Protein AF-A0A8J3YVK9-F1 (afdb_monomer_lite)

Radius of gyration: 14.53 Å; chains: 1; bounding box: 28×24×46 Å

Sequence (113 aa):
MKLFGREPTLWLQLLSALLALSVTFGWDWLTDENAGAIVAASTALIGAVNAWAVRPIAPAAFTAVVTTVATLAATYGFELTAVQIGATQAIVTAALTLLTRGQVSPKADPLLR

Organism: NCBI:txid741659

Secondary structure (DSSP, 8-state):
--HHHH-HHHHHHHHHHHHHHHHHHS-TTS-HHHHHHHHHHHHHHHHHHHHHHEESHHHHHHHHHHHHHHHHHHHHTS---HHHHHHHHHHHHHHHHHHHGGG-EESS-TT--

Structure (mmCIF, N/CA/C/O backbone):
data_AF-A0A8J3YVK9-F1
#
_entry.id   AF-A0A8J3YVK9-F1
#
loop_
_atom_site.group_PDB
_atom_site.id
_atom_site.type_symbol
_atom_site.label_atom_id
_atom_site.label_alt_id
_atom_site.label_comp_id
_atom_site.label_asym_id
_atom_site.label_entity_id
_atom_site.label_seq_id
_atom_site.pdbx_PDB_ins_code
_atom_site.Cartn_x
_atom_site.Cartn_y
_atom_site.Cartn_z
_atom_site.occupancy
_atom_site.B_iso_or_equiv
_atom_site.auth_seq_id
_atom_site.auth_comp_id
_atom_site.auth_asym_id
_atom_site.auth_atom_id
_atom_site.pdbx_PDB_model_num
ATOM 1 N N . MET A 1 1 ? 6.076 -5.961 26.150 1.00 46.75 1 MET A N 1
ATOM 2 C CA . MET A 1 1 ? 5.716 -4.649 25.562 1.00 46.75 1 MET A CA 1
ATOM 3 C C . MET A 1 1 ? 4.821 -4.880 24.345 1.00 46.75 1 MET A C 1
ATOM 5 O O . MET A 1 1 ? 5.296 -5.435 23.366 1.00 46.75 1 MET A O 1
ATOM 9 N N . LYS A 1 2 ? 3.524 -4.534 24.395 1.00 57.59 2 LYS A N 1
ATOM 10 C CA . LYS A 1 2 ? 2.594 -4.714 23.256 1.00 57.59 2 LYS A CA 1
ATOM 11 C C . LYS A 1 2 ? 2.734 -3.541 22.256 1.00 57.59 2 LYS A C 1
ATOM 13 O O . LYS A 1 2 ? 1.814 -2.741 22.117 1.00 57.59 2 LYS A O 1
ATOM 18 N N . LEU A 1 3 ? 3.896 -3.400 21.604 1.00 59.06 3 LEU A N 1
ATOM 19 C CA . LEU A 1 3 ? 4.180 -2.307 20.648 1.00 59.06 3 LEU A CA 1
ATOM 20 C C . LEU A 1 3 ? 3.293 -2.397 19.388 1.00 59.06 3 LEU A C 1
ATOM 22 O O . LEU A 1 3 ? 2.809 -1.386 18.889 1.00 59.06 3 LEU A O 1
ATOM 26 N N . PHE A 1 4 ? 2.988 -3.621 18.945 1.00 61.44 4 PHE A N 1
ATOM 27 C CA . PHE A 1 4 ? 2.137 -3.896 17.780 1.00 61.44 4 PHE A CA 1
ATOM 28 C C . PHE A 1 4 ? 0.648 -3.572 17.987 1.00 61.44 4 PHE A C 1
ATOM 30 O O . PHE A 1 4 ? -0.080 -3.398 17.017 1.00 61.44 4 PHE A O 1
ATOM 37 N N . GLY A 1 5 ? 0.183 -3.477 19.238 1.00 63.00 5 GLY A N 1
ATOM 38 C CA . GLY A 1 5 ? -1.230 -3.224 19.549 1.00 63.00 5 GLY A CA 1
ATOM 39 C C . GLY A 1 5 ? -1.591 -1.748 19.730 1.00 63.00 5 GLY A C 1
ATOM 40 O O . GLY A 1 5 ? -2.769 -1.410 19.683 1.00 63.00 5 GLY A O 1
ATOM 41 N N . ARG A 1 6 ? -0.604 -0.870 19.959 1.00 69.38 6 ARG A N 1
ATOM 42 C CA . ARG A 1 6 ? -0.850 0.561 20.223 1.00 69.38 6 ARG A CA 1
ATOM 43 C C . ARG A 1 6 ? -0.941 1.391 18.944 1.00 69.38 6 ARG A C 1
ATOM 45 O O . ARG A 1 6 ? -1.734 2.321 18.898 1.00 69.38 6 ARG A O 1
ATOM 52 N N . GLU A 1 7 ? -0.171 1.039 17.914 1.00 77.81 7 GLU A N 1
ATOM 53 C CA . GLU A 1 7 ? -0.085 1.806 16.661 1.00 77.81 7 GLU A CA 1
ATOM 54 C C . GLU A 1 7 ? -0.159 0.892 15.419 1.00 77.81 7 GLU A C 1
ATOM 56 O O . GLU A 1 7 ? 0.803 0.798 14.654 1.00 77.81 7 GLU A O 1
ATOM 61 N N . PRO A 1 8 ? -1.289 0.192 15.191 1.00 80.44 8 PRO A N 1
ATOM 62 C CA . PRO A 1 8 ? -1.437 -0.768 14.092 1.00 80.44 8 PRO A CA 1
ATOM 63 C C . PRO A 1 8 ? -1.227 -0.118 12.716 1.00 80.44 8 PRO A C 1
ATOM 65 O O . PRO A 1 8 ? -0.606 -0.718 11.842 1.00 80.44 8 PRO A O 1
ATOM 68 N N . THR A 1 9 ? -1.660 1.136 12.552 1.00 84.56 9 THR A N 1
ATOM 69 C CA . THR A 1 9 ? -1.468 1.918 11.325 1.00 84.56 9 THR A CA 1
ATOM 70 C C . THR A 1 9 ? 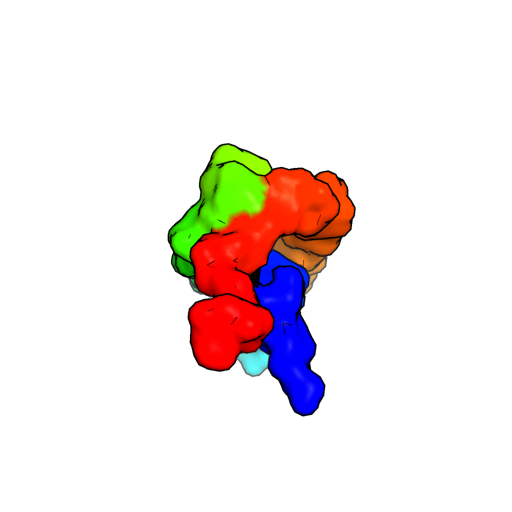-0.001 2.047 10.944 1.00 84.56 9 THR A C 1
ATOM 72 O O . THR A 1 9 ? 0.349 1.849 9.788 1.00 84.56 9 THR A O 1
ATOM 75 N N . LEU A 1 10 ? 0.872 2.368 11.900 1.00 85.38 10 LEU A N 1
ATOM 76 C CA . LEU A 1 10 ? 2.280 2.615 11.603 1.00 85.38 10 LEU A CA 1
ATOM 77 C C . LEU A 1 10 ? 2.970 1.339 11.107 1.00 85.38 10 LEU A C 1
ATOM 79 O O . LEU A 1 10 ? 3.681 1.375 10.107 1.00 85.38 10 LEU A O 1
ATOM 83 N N . TRP A 1 11 ? 2.707 0.208 11.762 1.00 86.75 11 TRP A N 1
ATOM 84 C CA . TRP A 1 11 ? 3.302 -1.079 11.398 1.00 86.75 11 TRP A CA 1
ATOM 85 C C . TRP A 1 11 ? 2.827 -1.595 10.045 1.00 86.75 11 TRP A C 1
ATOM 87 O O . TRP A 1 11 ? 3.642 -2.063 9.254 1.00 86.75 11 TRP A O 1
ATOM 97 N N . LEU A 1 12 ? 1.528 -1.487 9.762 1.00 86.44 12 LEU A N 1
ATOM 98 C CA . LEU A 1 12 ? 0.970 -1.919 8.481 1.00 86.44 12 LEU A CA 1
ATOM 99 C C . LEU A 1 12 ? 1.503 -1.061 7.330 1.00 86.44 12 LEU A C 1
ATOM 101 O O . LEU A 1 12 ? 1.932 -1.593 6.311 1.00 86.44 12 LEU A O 1
ATOM 105 N N . GLN A 1 13 ? 1.563 0.257 7.511 1.00 86.69 13 GLN A N 1
ATOM 106 C CA . GLN A 1 13 ? 2.067 1.154 6.471 1.00 86.69 13 GLN A CA 1
ATOM 107 C C . GLN A 1 13 ? 3.580 1.005 6.268 1.00 86.69 13 GLN A C 1
ATOM 109 O O . GLN A 1 13 ? 4.052 1.047 5.133 1.00 86.69 13 GLN A O 1
ATOM 114 N N . LEU A 1 14 ? 4.338 0.742 7.338 1.00 86.44 14 LEU A N 1
ATOM 115 C CA . LEU A 1 14 ? 5.752 0.386 7.236 1.00 86.44 14 LEU A CA 1
ATOM 116 C C . LEU A 1 14 ? 5.944 -0.921 6.456 1.00 86.44 14 LEU A C 1
ATOM 118 O O . LEU A 1 14 ? 6.787 -0.976 5.566 1.00 86.44 14 LEU A O 1
ATOM 122 N N . LEU A 1 15 ? 5.145 -1.951 6.747 1.00 89.12 15 LEU A N 1
ATOM 123 C CA . LEU A 1 15 ? 5.174 -3.212 6.004 1.00 89.12 15 LEU A CA 1
ATOM 124 C C . LEU A 1 15 ? 4.866 -2.989 4.519 1.00 89.12 15 LEU A C 1
ATOM 126 O O . LEU A 1 15 ? 5.556 -3.543 3.668 1.00 89.12 15 LEU A O 1
ATOM 130 N N . SER A 1 16 ? 3.879 -2.146 4.207 1.00 85.19 16 SER A N 1
ATOM 131 C CA . SER A 1 16 ? 3.549 -1.785 2.826 1.00 85.19 16 SER A CA 1
ATOM 132 C C . SER A 1 16 ? 4.726 -1.125 2.110 1.00 85.19 16 SER A C 1
ATOM 134 O O . SER A 1 16 ? 5.015 -1.483 0.972 1.00 85.19 16 SER A O 1
ATOM 136 N N . ALA A 1 17 ? 5.418 -0.190 2.765 1.00 84.75 17 ALA A N 1
ATOM 137 C CA . ALA A 1 17 ? 6.582 0.483 2.192 1.00 84.75 17 ALA A CA 1
ATOM 138 C C . ALA A 1 17 ? 7.765 -0.482 2.003 1.00 84.75 17 ALA A C 1
ATOM 140 O O . ALA A 1 17 ? 8.416 -0.470 0.962 1.00 84.75 17 ALA A O 1
ATOM 141 N N . LEU A 1 18 ? 8.025 -1.366 2.971 1.00 87.50 18 LEU A N 1
ATOM 142 C CA . LEU A 1 18 ? 9.074 -2.384 2.850 1.00 87.50 18 LEU A CA 1
ATOM 143 C C . LEU A 1 18 ? 8.782 -3.376 1.726 1.00 87.50 18 LEU A C 1
ATOM 145 O O . LEU A 1 18 ? 9.691 -3.751 0.987 1.00 87.50 18 LEU A O 1
ATOM 149 N N . LEU A 1 19 ? 7.522 -3.778 1.570 1.00 86.69 19 LEU A N 1
ATOM 150 C CA . LEU A 1 19 ? 7.104 -4.633 0.468 1.00 86.69 19 LEU A CA 1
ATOM 151 C C . LEU A 1 19 ? 7.293 -3.920 -0.874 1.00 86.69 19 LEU A C 1
ATOM 153 O O . LEU A 1 19 ? 7.834 -4.521 -1.796 1.00 86.69 19 LEU A O 1
ATOM 157 N N . ALA A 1 20 ? 6.921 -2.641 -0.965 1.00 83.31 20 ALA A N 1
ATOM 158 C CA . ALA A 1 20 ? 7.132 -1.840 -2.165 1.00 83.31 20 ALA A CA 1
ATOM 159 C C . ALA A 1 20 ? 8.610 -1.795 -2.562 1.00 83.31 20 ALA A C 1
ATOM 161 O O . ALA A 1 20 ? 8.945 -2.097 -3.705 1.00 83.31 20 ALA A O 1
ATOM 162 N N . LEU A 1 21 ? 9.498 -1.510 -1.607 1.00 83.75 21 LEU A N 1
ATOM 163 C CA . LEU A 1 21 ? 10.945 -1.530 -1.825 1.00 83.75 21 LEU A CA 1
ATOM 164 C C . LEU A 1 21 ? 11.437 -2.925 -2.234 1.00 83.75 21 LEU A C 1
ATOM 166 O O . LEU A 1 21 ? 12.225 -3.045 -3.164 1.00 83.75 21 LEU A O 1
ATOM 170 N N . SER A 1 22 ? 10.942 -3.983 -1.590 1.00 84.44 22 SER A N 1
ATOM 171 C CA . SER A 1 22 ? 11.343 -5.362 -1.902 1.00 84.44 22 SER A CA 1
ATOM 172 C C . SER A 1 22 ? 10.955 -5.765 -3.325 1.00 84.44 22 SER A C 1
ATOM 174 O O . SER A 1 22 ? 11.769 -6.343 -4.032 1.00 84.44 22 SER A O 1
ATOM 176 N N . VAL A 1 23 ? 9.742 -5.419 -3.767 1.00 83.31 23 VAL A N 1
ATOM 177 C CA . VAL A 1 23 ? 9.280 -5.677 -5.143 1.00 83.31 23 VAL A CA 1
ATOM 178 C C . VAL A 1 23 ? 10.083 -4.868 -6.156 1.00 83.31 23 VAL A C 1
ATOM 180 O O . VAL A 1 23 ? 10.387 -5.351 -7.240 1.00 83.31 23 VAL A O 1
ATOM 183 N N . THR A 1 24 ? 10.452 -3.653 -5.772 1.00 78.44 24 THR A N 1
ATOM 184 C CA . THR A 1 24 ? 11.149 -2.691 -6.622 1.00 78.44 24 THR A CA 1
ATOM 185 C C . THR A 1 24 ? 12.631 -3.019 -6.826 1.00 78.44 24 THR A C 1
ATOM 187 O O . THR A 1 24 ? 13.159 -2.800 -7.910 1.00 78.44 24 THR A O 1
ATOM 190 N N . PHE A 1 25 ? 13.313 -3.525 -5.794 1.00 79.12 25 PHE A N 1
ATOM 191 C CA . PHE A 1 25 ? 14.754 -3.815 -5.826 1.00 79.12 25 PHE A CA 1
ATOM 192 C C . PHE A 1 25 ? 15.091 -5.309 -5.889 1.00 79.12 25 PHE A C 1
ATOM 194 O O . PHE A 1 25 ? 16.252 -5.661 -6.068 1.00 79.12 25 PHE A O 1
ATOM 201 N N . GLY A 1 26 ? 14.123 -6.195 -5.648 1.00 72.12 26 GLY A N 1
ATOM 202 C CA . GLY A 1 26 ? 14.407 -7.595 -5.333 1.00 72.12 26 GLY A CA 1
ATOM 203 C C . GLY A 1 26 ? 14.427 -8.553 -6.519 1.00 72.12 26 GLY A C 1
ATOM 204 O O . GLY A 1 26 ? 14.909 -9.674 -6.356 1.00 72.12 26 GLY A O 1
ATOM 205 N N . TRP A 1 27 ? 13.894 -8.164 -7.682 1.00 78.12 27 TRP A N 1
ATOM 206 C CA . TRP A 1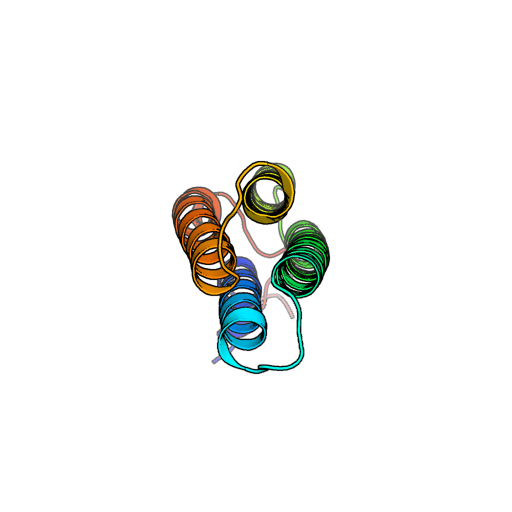 27 ? 13.611 -9.118 -8.756 1.00 78.12 27 TRP A CA 1
ATOM 207 C C . TRP A 1 27 ? 13.844 -8.554 -10.159 1.00 78.12 27 TRP A C 1
ATOM 209 O O . TRP A 1 27 ? 12.943 -7.987 -10.768 1.00 78.12 27 TRP A O 1
ATOM 219 N N . ASP A 1 28 ? 15.021 -8.844 -10.717 1.00 74.81 28 ASP A N 1
ATOM 220 C CA . ASP A 1 28 ? 15.422 -8.457 -12.083 1.00 74.81 28 ASP A CA 1
ATOM 221 C C . ASP A 1 28 ? 14.538 -9.055 -13.197 1.00 74.81 28 ASP A C 1
ATOM 223 O O . ASP A 1 28 ? 14.608 -8.641 -14.351 1.00 74.81 28 ASP A O 1
ATOM 227 N N . TRP A 1 29 ? 13.716 -10.059 -12.875 1.00 80.50 29 TRP A N 1
ATOM 228 C CA . TRP A 1 29 ? 12.814 -10.714 -13.825 1.00 80.50 29 TRP A CA 1
ATOM 229 C C . TRP A 1 29 ? 11.428 -10.058 -13.907 1.00 80.50 29 TRP A C 1
ATOM 231 O O . TRP A 1 29 ? 10.651 -10.410 -14.798 1.00 80.50 29 TRP A O 1
ATOM 241 N N . LEU A 1 30 ? 11.090 -9.129 -13.002 1.00 82.38 30 LEU A N 1
ATOM 242 C CA . LEU A 1 30 ? 9.848 -8.367 -13.106 1.00 82.38 30 LEU A CA 1
ATOM 243 C C . LEU A 1 30 ? 10.023 -7.191 -14.066 1.00 82.38 30 LEU A C 1
ATOM 245 O O . LEU A 1 30 ? 10.922 -6.374 -13.924 1.00 82.38 30 LEU A O 1
ATOM 249 N N . THR A 1 31 ? 9.081 -7.053 -14.993 1.00 89.62 31 THR A N 1
ATOM 250 C CA . THR A 1 31 ? 8.887 -5.805 -15.740 1.00 89.62 31 THR A CA 1
ATOM 251 C C . THR A 1 31 ? 8.382 -4.701 -14.804 1.00 89.62 31 THR A C 1
ATOM 253 O O . THR A 1 31 ? 7.592 -4.998 -13.901 1.00 89.62 31 THR A O 1
ATOM 256 N N . ASP A 1 32 ? 8.714 -3.441 -15.093 1.00 88.50 32 ASP A N 1
ATOM 257 C CA . ASP A 1 32 ? 8.297 -2.270 -14.301 1.00 88.50 32 ASP A CA 1
ATOM 258 C C . ASP A 1 32 ? 6.777 -2.220 -14.046 1.00 88.50 32 ASP A C 1
ATOM 260 O O . ASP A 1 32 ? 6.336 -2.006 -12.915 1.00 88.50 32 ASP A O 1
ATOM 264 N N . GLU A 1 33 ? 5.967 -2.524 -15.066 1.00 89.56 33 GLU A N 1
ATOM 265 C CA . GLU A 1 33 ? 4.501 -2.557 -14.955 1.00 89.56 33 GLU A CA 1
ATOM 266 C C . GLU A 1 33 ? 4.004 -3.609 -13.951 1.00 89.56 33 GLU A C 1
ATOM 268 O O . GLU A 1 33 ? 3.164 -3.325 -13.096 1.00 89.56 33 GLU A O 1
ATOM 273 N N . ASN A 1 34 ? 4.539 -4.832 -14.025 1.00 91.19 34 ASN A N 1
ATOM 274 C CA . ASN A 1 34 ? 4.179 -5.924 -13.116 1.00 91.19 34 ASN A CA 1
ATOM 275 C C . ASN A 1 34 ? 4.612 -5.626 -11.677 1.00 91.19 34 ASN A C 1
ATOM 277 O O . ASN A 1 34 ? 3.863 -5.912 -10.739 1.00 91.19 34 ASN A O 1
ATOM 281 N N . ALA A 1 35 ? 5.796 -5.032 -11.497 1.00 90.75 35 ALA A N 1
ATOM 282 C CA . ALA A 1 35 ? 6.265 -4.598 -10.187 1.00 90.75 35 ALA A CA 1
ATOM 283 C C . ALA A 1 35 ? 5.296 -3.565 -9.595 1.00 90.75 35 ALA A C 1
ATOM 285 O O . ALA A 1 35 ? 4.783 -3.758 -8.489 1.00 90.75 35 ALA A O 1
ATOM 286 N N . GLY A 1 36 ? 4.955 -2.527 -10.361 1.00 91.00 36 GLY A N 1
ATOM 287 C CA . GLY A 1 36 ? 4.000 -1.503 -9.944 1.00 91.00 36 GLY A CA 1
ATOM 288 C C . GLY A 1 36 ? 2.606 -2.052 -9.625 1.00 91.00 36 GLY A C 1
ATOM 289 O O . GLY A 1 36 ? 2.026 -1.701 -8.592 1.00 91.00 36 GLY A O 1
ATOM 290 N N . ALA A 1 37 ? 2.099 -2.988 -10.432 1.00 93.00 37 ALA A N 1
ATOM 291 C CA . ALA A 1 37 ? 0.812 -3.644 -10.202 1.00 93.00 37 ALA A CA 1
ATOM 292 C C . ALA A 1 37 ? 0.775 -4.419 -8.873 1.00 93.00 37 ALA A C 1
ATOM 294 O O . ALA A 1 37 ? -0.184 -4.295 -8.103 1.00 93.00 37 ALA A O 1
ATOM 295 N N . ILE A 1 38 ? 1.829 -5.183 -8.565 1.00 92.56 38 ILE A N 1
ATOM 296 C CA . ILE A 1 38 ? 1.939 -5.941 -7.309 1.00 92.56 38 ILE A CA 1
ATOM 297 C C . ILE A 1 38 ? 2.022 -4.996 -6.111 1.00 92.56 38 ILE A C 1
ATOM 299 O O . ILE A 1 38 ? 1.350 -5.225 -5.098 1.00 92.56 38 ILE A O 1
ATOM 303 N N . VAL A 1 39 ? 2.808 -3.921 -6.219 1.00 92.88 39 VAL A N 1
ATOM 304 C CA . VAL A 1 39 ? 2.923 -2.917 -5.155 1.00 92.88 39 VAL A CA 1
ATOM 305 C C . VAL A 1 39 ? 1.579 -2.237 -4.902 1.00 92.88 39 VAL A C 1
ATOM 307 O O . VAL A 1 39 ? 1.169 -2.111 -3.744 1.00 92.88 39 VAL A O 1
ATOM 310 N N . ALA A 1 40 ? 0.858 -1.848 -5.954 1.00 94.75 40 ALA A N 1
ATOM 311 C CA . ALA A 1 40 ? -0.458 -1.232 -5.832 1.00 94.75 40 ALA A CA 1
ATOM 312 C C . ALA A 1 40 ? -1.482 -2.188 -5.200 1.00 94.75 40 ALA A C 1
ATOM 314 O O . ALA A 1 40 ? -2.149 -1.818 -4.231 1.00 94.75 40 ALA A O 1
ATOM 315 N N . ALA A 1 41 ? -1.567 -3.431 -5.684 1.00 95.06 41 ALA A N 1
ATOM 316 C CA . ALA A 1 41 ? -2.482 -4.437 -5.144 1.00 95.06 41 ALA A CA 1
ATOM 317 C C . ALA A 1 41 ? -2.204 -4.717 -3.660 1.00 95.06 41 ALA A C 1
ATOM 319 O O . ALA A 1 41 ? -3.119 -4.743 -2.834 1.00 95.06 41 ALA A O 1
ATOM 320 N N . SER A 1 42 ? -0.931 -4.859 -3.299 1.00 93.38 42 SER A N 1
ATOM 321 C CA . SER A 1 42 ? -0.533 -5.114 -1.916 1.00 93.38 42 SER A CA 1
ATOM 322 C C . SER A 1 42 ? -0.796 -3.915 -1.007 1.00 93.38 42 SER A C 1
ATOM 324 O O . SER A 1 42 ? -1.296 -4.086 0.103 1.00 93.38 42 SER A O 1
ATOM 326 N N . THR A 1 43 ? -0.530 -2.697 -1.489 1.00 93.81 43 THR A N 1
ATOM 327 C CA . THR A 1 43 ? -0.845 -1.451 -0.771 1.00 93.81 43 THR A CA 1
ATOM 328 C C . THR A 1 43 ? -2.346 -1.343 -0.502 1.00 93.81 43 THR A C 1
ATOM 330 O O . THR A 1 43 ? -2.749 -1.026 0.619 1.00 93.81 43 THR A O 1
ATOM 333 N N . ALA A 1 44 ? -3.184 -1.669 -1.488 1.00 95.25 44 ALA A N 1
ATOM 334 C CA . ALA A 1 44 ? -4.635 -1.664 -1.332 1.00 95.25 44 ALA A CA 1
ATOM 335 C C . ALA A 1 44 ? -5.103 -2.683 -0.281 1.00 95.25 44 ALA A C 1
ATOM 337 O O . ALA A 1 44 ? -5.914 -2.348 0.586 1.00 95.25 44 ALA A O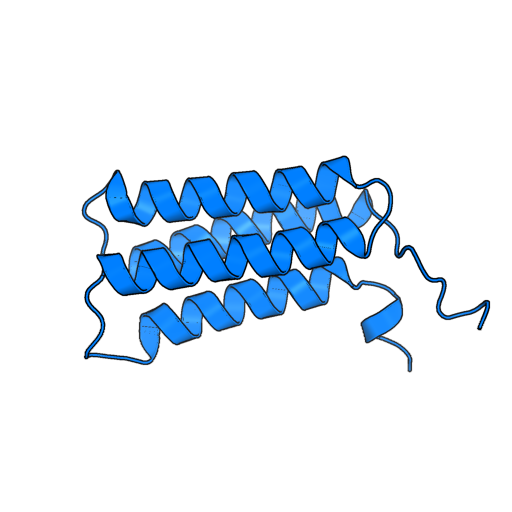 1
ATOM 338 N N . LEU A 1 45 ? -4.562 -3.907 -0.314 1.00 96.00 45 LEU A N 1
ATOM 339 C CA . LEU A 1 45 ? -4.889 -4.958 0.654 1.00 96.00 45 LEU A CA 1
ATOM 340 C C . LEU A 1 45 ? -4.476 -4.572 2.077 1.00 96.00 45 LEU A C 1
ATOM 342 O O . LEU A 1 45 ? -5.291 -4.640 3.000 1.00 96.00 45 LEU A O 1
ATOM 346 N N . ILE A 1 46 ? -3.235 -4.119 2.260 1.00 93.19 46 ILE A N 1
ATOM 347 C CA . ILE A 1 46 ? -2.725 -3.682 3.566 1.00 93.19 46 ILE A CA 1
ATOM 348 C C . ILE A 1 46 ? -3.532 -2.485 4.080 1.00 93.19 46 ILE A C 1
ATOM 350 O O . ILE A 1 46 ? -3.920 -2.446 5.250 1.00 93.19 46 ILE A O 1
ATOM 354 N N . GLY A 1 47 ? -3.852 -1.540 3.200 1.00 92.69 47 GLY A N 1
ATOM 355 C CA . GLY A 1 47 ? -4.678 -0.386 3.516 1.00 92.69 47 GLY A CA 1
ATOM 356 C C . GLY A 1 47 ? -6.104 -0.753 3.939 1.00 92.69 47 GLY A C 1
ATOM 357 O O . GLY A 1 47 ? -6.621 -0.186 4.903 1.00 92.69 47 GLY A O 1
ATOM 358 N N . ALA A 1 48 ? -6.720 -1.746 3.294 1.00 93.25 48 ALA A N 1
ATOM 359 C CA . ALA A 1 48 ? -8.028 -2.271 3.685 1.00 93.25 48 ALA A CA 1
ATOM 360 C C . ALA A 1 48 ? -7.985 -2.940 5.070 1.00 93.25 48 ALA A C 1
ATOM 362 O O . ALA A 1 48 ? -8.853 -2.684 5.910 1.00 93.25 48 ALA A O 1
ATOM 363 N N . VAL A 1 49 ? -6.944 -3.735 5.343 1.00 92.25 49 VAL A N 1
ATOM 364 C CA . VAL A 1 49 ? -6.708 -4.332 6.669 1.00 92.25 49 VAL A CA 1
ATOM 365 C C . VAL A 1 49 ? -6.532 -3.242 7.727 1.00 92.25 49 VAL A C 1
ATOM 367 O O . VAL A 1 49 ? -7.139 -3.317 8.796 1.00 92.25 49 VAL A O 1
ATOM 370 N N . ASN A 1 50 ? -5.768 -2.194 7.421 1.00 90.75 50 ASN A N 1
ATOM 371 C CA . ASN A 1 50 ? -5.566 -1.068 8.324 1.00 90.75 50 ASN A CA 1
ATOM 372 C C . ASN A 1 50 ? -6.881 -0.326 8.618 1.00 90.75 50 ASN A C 1
ATOM 374 O O . ASN A 1 50 ? -7.240 -0.128 9.778 1.00 90.75 50 ASN A O 1
ATOM 378 N N . ALA A 1 51 ? -7.656 0.007 7.584 1.00 90.81 51 ALA A N 1
ATOM 379 C CA . ALA A 1 51 ? -8.969 0.634 7.731 1.00 90.81 51 ALA A CA 1
ATOM 380 C C . ALA A 1 51 ? -9.938 -0.234 8.557 1.00 90.81 51 ALA A C 1
ATOM 382 O O . ALA A 1 51 ? -10.747 0.278 9.339 1.00 90.81 51 ALA A O 1
ATOM 383 N N . TRP A 1 52 ? -9.832 -1.560 8.446 1.00 90.12 52 TRP A N 1
ATOM 384 C CA . TRP A 1 52 ? -10.579 -2.480 9.294 1.00 90.12 52 TRP A CA 1
ATOM 385 C C . TRP A 1 52 ? -10.050 -2.548 10.735 1.00 90.12 52 TRP A C 1
ATOM 387 O O . TRP A 1 52 ? -10.844 -2.810 11.636 1.00 90.12 52 TRP A O 1
ATOM 397 N N . ALA A 1 53 ? -8.777 -2.260 10.997 1.00 88.19 53 ALA A N 1
ATOM 398 C CA . ALA A 1 53 ? -8.173 -2.327 12.329 1.00 88.19 53 ALA A CA 1
ATOM 399 C C . ALA A 1 53 ? -8.369 -1.060 13.189 1.00 88.19 53 ALA A C 1
ATOM 401 O O . ALA A 1 53 ? -8.182 -1.124 14.408 1.00 88.19 53 ALA A O 1
ATOM 402 N N . VAL A 1 54 ? -8.767 0.077 12.599 1.00 90.88 54 VAL A N 1
ATOM 403 C CA . VAL A 1 54 ? -8.809 1.381 13.297 1.00 90.88 54 VAL A CA 1
ATOM 404 C C . VAL A 1 54 ? -10.166 2.090 13.268 1.00 90.88 54 VAL A C 1
ATOM 406 O O . VAL A 1 54 ? -11.079 1.746 12.510 1.00 90.88 54 VAL A O 1
ATOM 409 N N . ARG A 1 55 ? -10.320 3.085 14.145 1.00 88.88 55 ARG A N 1
ATOM 410 C CA . ARG A 1 55 ? -11.451 4.021 14.212 1.00 88.88 55 ARG A CA 1
ATOM 411 C C . ARG A 1 55 ? -10.923 5.449 14.394 1.00 88.88 55 ARG A C 1
ATOM 413 O O . ARG A 1 55 ? -10.040 5.631 15.226 1.00 88.88 55 ARG A O 1
ATOM 420 N N . PRO A 1 56 ? -11.487 6.459 13.710 1.00 90.94 56 PRO A N 1
ATOM 421 C CA . PRO A 1 56 ? -12.417 6.377 12.577 1.00 90.94 56 PRO A CA 1
ATOM 422 C C . PRO A 1 56 ? -11.793 5.716 11.332 1.00 90.94 56 PRO A C 1
ATOM 424 O O . PRO A 1 56 ? -10.582 5.717 11.155 1.00 90.94 56 PRO A O 1
ATOM 427 N N . ILE A 1 57 ? -12.636 5.137 10.466 1.00 90.94 57 ILE A N 1
ATOM 428 C CA . ILE A 1 57 ? -12.199 4.378 9.272 1.00 90.94 57 ILE A CA 1
ATOM 429 C C . ILE A 1 57 ? -11.759 5.319 8.138 1.00 90.94 57 ILE A C 1
ATOM 431 O O . ILE A 1 57 ? -10.842 4.995 7.387 1.00 90.94 57 ILE A O 1
ATOM 435 N N . ALA A 1 58 ? -12.400 6.487 8.020 1.00 92.88 58 ALA A N 1
ATOM 436 C CA . ALA A 1 58 ? -12.244 7.377 6.871 1.00 92.88 58 ALA A CA 1
ATOM 437 C C . ALA A 1 58 ? -10.792 7.832 6.616 1.00 92.88 58 ALA A C 1
ATOM 439 O O . ALA A 1 58 ? -10.354 7.688 5.476 1.00 92.88 58 ALA A O 1
ATOM 440 N N . PRO A 1 59 ? -10.004 8.287 7.617 1.00 91.69 59 PRO A N 1
ATOM 441 C CA . PRO A 1 59 ? -8.623 8.704 7.363 1.00 91.69 59 PRO A CA 1
ATOM 442 C C . PRO A 1 59 ? -7.739 7.552 6.870 1.00 91.69 59 PRO A C 1
ATOM 444 O O . PRO A 1 59 ? -6.952 7.726 5.946 1.00 91.69 59 PRO A O 1
ATOM 447 N N . ALA A 1 60 ? -7.899 6.354 7.439 1.00 91.25 60 ALA A N 1
ATOM 448 C CA . ALA A 1 60 ? -7.117 5.183 7.045 1.00 91.25 60 ALA A CA 1
ATOM 449 C C . ALA A 1 60 ? -7.473 4.696 5.633 1.00 91.25 60 ALA A C 1
ATOM 451 O O . ALA A 1 60 ? -6.579 4.421 4.833 1.00 91.25 60 ALA A O 1
ATOM 452 N N . ALA A 1 61 ? -8.768 4.635 5.309 1.00 92.44 61 ALA A N 1
ATOM 453 C CA . ALA A 1 61 ? -9.231 4.251 3.979 1.00 92.44 61 ALA A CA 1
ATOM 454 C C . ALA A 1 61 ? -8.808 5.275 2.914 1.00 92.44 61 ALA A C 1
ATOM 456 O O . ALA A 1 61 ? -8.342 4.886 1.847 1.00 92.44 61 ALA A O 1
ATOM 457 N N . PHE A 1 62 ? -8.906 6.573 3.213 1.00 94.00 62 PHE A N 1
ATOM 458 C CA . PHE A 1 62 ? -8.461 7.629 2.305 1.00 94.00 62 PHE A CA 1
ATOM 459 C C . PHE A 1 62 ? -6.960 7.528 2.021 1.00 94.00 62 PHE A C 1
ATOM 461 O O . PHE A 1 62 ? -6.562 7.503 0.858 1.00 94.00 62 PHE A O 1
ATOM 468 N N . THR A 1 63 ? -6.133 7.377 3.060 1.00 93.12 63 THR A N 1
ATOM 469 C CA . THR A 1 63 ? -4.685 7.177 2.904 1.00 93.12 63 THR A CA 1
ATOM 470 C C . THR A 1 63 ? -4.374 5.970 2.020 1.00 93.12 63 THR A C 1
ATOM 472 O O . THR A 1 63 ? -3.546 6.074 1.115 1.00 93.12 63 THR A O 1
ATOM 475 N N . ALA A 1 64 ? -5.063 4.846 2.228 1.00 93.88 64 ALA A N 1
ATOM 476 C CA . ALA A 1 64 ? -4.894 3.646 1.412 1.00 93.88 64 ALA A CA 1
ATOM 477 C C . ALA A 1 64 ? -5.245 3.883 -0.064 1.00 93.88 64 ALA A C 1
ATOM 479 O O . ALA A 1 64 ? -4.465 3.532 -0.952 1.00 93.88 64 ALA A O 1
ATOM 480 N N . VAL A 1 65 ? -6.396 4.508 -0.325 1.00 96.31 65 VAL A N 1
ATOM 481 C CA . VAL A 1 65 ? -6.870 4.788 -1.686 1.00 96.31 65 VAL A CA 1
ATOM 482 C C . VAL A 1 65 ? -5.916 5.735 -2.400 1.00 96.31 65 VAL A C 1
ATOM 484 O O . VAL A 1 65 ? -5.463 5.413 -3.493 1.00 96.31 65 VAL A O 1
ATOM 487 N N . VAL A 1 66 ? -5.554 6.862 -1.785 1.00 96.44 66 VAL A N 1
ATOM 488 C CA . VAL A 1 66 ? -4.669 7.851 -2.417 1.00 96.44 66 VAL A CA 1
ATOM 489 C C . VAL A 1 66 ? -3.293 7.258 -2.699 1.00 96.44 66 VAL A C 1
ATOM 491 O O . VAL A 1 66 ? -2.768 7.441 -3.792 1.00 96.44 66 VAL A O 1
ATOM 494 N N . THR A 1 67 ? -2.732 6.491 -1.763 1.00 94.81 67 THR A N 1
ATOM 495 C CA . THR A 1 67 ? -1.439 5.822 -1.975 1.00 94.81 67 THR A CA 1
ATOM 496 C C . THR A 1 67 ? -1.510 4.818 -3.127 1.00 94.81 67 THR A C 1
ATOM 498 O O . THR A 1 67 ? -0.629 4.792 -3.987 1.00 94.81 67 THR A O 1
ATOM 501 N N . THR A 1 68 ? -2.575 4.016 -3.181 1.00 96.56 68 THR A N 1
ATOM 502 C CA . THR A 1 68 ? -2.782 3.032 -4.253 1.00 96.56 68 THR A CA 1
ATOM 503 C C . THR A 1 68 ? -2.936 3.725 -5.604 1.00 96.56 68 THR A C 1
ATOM 505 O O . THR A 1 68 ? -2.264 3.355 -6.562 1.00 96.56 68 THR A O 1
ATOM 508 N N . VAL A 1 69 ? -3.766 4.768 -5.680 1.00 97.19 69 VAL A N 1
ATOM 509 C CA . VAL A 1 69 ? -3.985 5.543 -6.909 1.00 97.19 69 VAL A CA 1
ATOM 510 C C . VAL A 1 69 ? -2.697 6.223 -7.365 1.00 97.19 69 VAL A C 1
ATOM 512 O O . VAL A 1 69 ? -2.383 6.163 -8.547 1.00 97.19 69 VAL A O 1
ATOM 515 N N . ALA A 1 70 ? -1.917 6.808 -6.454 1.00 95.38 70 ALA A N 1
ATOM 516 C CA . ALA A 1 70 ? -0.624 7.400 -6.790 1.00 95.38 70 ALA A CA 1
ATOM 517 C C . ALA A 1 70 ? 0.362 6.356 -7.337 1.00 95.38 70 ALA A C 1
ATOM 519 O O . ALA A 1 70 ? 1.074 6.629 -8.298 1.00 95.38 70 ALA A O 1
ATOM 520 N N . THR A 1 71 ? 0.362 5.148 -6.770 1.00 94.69 71 THR A N 1
ATOM 521 C CA . THR A 1 71 ? 1.198 4.036 -7.251 1.00 94.69 71 THR A CA 1
ATOM 522 C C . THR A 1 71 ? 0.770 3.585 -8.647 1.00 94.69 71 THR A C 1
ATOM 524 O O . THR A 1 71 ? 1.611 3.429 -9.528 1.00 94.69 71 THR A O 1
ATOM 527 N N . LEU A 1 72 ? -0.535 3.429 -8.886 1.00 95.44 72 LEU A N 1
ATOM 528 C CA . LEU A 1 72 ? -1.069 3.074 -10.205 1.00 95.44 72 LEU A CA 1
ATOM 529 C C . LEU A 1 72 ? -0.802 4.170 -11.240 1.00 95.44 72 LEU A C 1
ATOM 531 O O . LEU A 1 72 ? -0.428 3.861 -12.366 1.00 95.44 72 LEU A O 1
ATOM 535 N N . ALA A 1 73 ? -0.938 5.441 -10.860 1.00 95.56 73 ALA A N 1
ATOM 536 C CA . ALA A 1 73 ? -0.599 6.567 -11.721 1.00 95.56 73 ALA A CA 1
ATOM 537 C C . ALA A 1 73 ? 0.898 6.580 -12.058 1.00 95.56 73 ALA A C 1
ATOM 539 O O . ALA A 1 73 ? 1.249 6.779 -13.213 1.00 95.56 73 ALA A O 1
ATOM 540 N N . ALA A 1 74 ? 1.775 6.304 -11.089 1.00 93.31 74 ALA A N 1
ATOM 541 C CA . ALA A 1 74 ? 3.208 6.150 -11.335 1.00 93.31 74 ALA A CA 1
ATOM 542 C C . ALA A 1 74 ? 3.529 4.955 -12.248 1.00 93.31 74 ALA A C 1
ATOM 544 O O . ALA A 1 74 ? 4.493 5.019 -12.994 1.00 93.31 74 ALA A O 1
ATOM 545 N N . THR A 1 75 ? 2.722 3.892 -12.194 1.00 93.69 75 THR A N 1
ATOM 546 C CA . THR A 1 75 ? 2.930 2.668 -12.985 1.00 93.69 75 THR A CA 1
ATOM 547 C C . THR A 1 75 ? 2.447 2.815 -14.428 1.00 93.69 75 THR A C 1
ATOM 549 O O . THR A 1 75 ? 3.122 2.366 -15.343 1.00 93.69 75 THR A O 1
ATOM 552 N N . TYR A 1 76 ? 1.271 3.415 -14.639 1.00 93.75 76 TYR A N 1
ATOM 553 C CA . TYR A 1 76 ? 0.591 3.422 -15.944 1.00 93.75 76 TYR A CA 1
ATOM 554 C C . TYR A 1 76 ? 0.413 4.814 -16.557 1.00 93.75 76 TYR A C 1
ATOM 556 O O . TYR A 1 76 ? 0.088 4.933 -17.734 1.00 93.75 76 TYR A O 1
ATOM 564 N N . GLY A 1 77 ? 0.548 5.874 -15.762 1.00 91.00 77 GLY A N 1
ATOM 565 C CA . GLY A 1 77 ? 0.375 7.258 -16.212 1.00 91.00 77 GLY A CA 1
ATOM 566 C C . GLY A 1 77 ? 1.683 7.950 -16.587 1.00 91.00 77 GLY A C 1
ATOM 567 O O . GLY A 1 77 ? 1.654 8.977 -17.262 1.00 91.00 77 GLY A O 1
ATOM 568 N N . PHE A 1 78 ? 2.817 7.399 -16.154 1.00 86.12 78 PHE 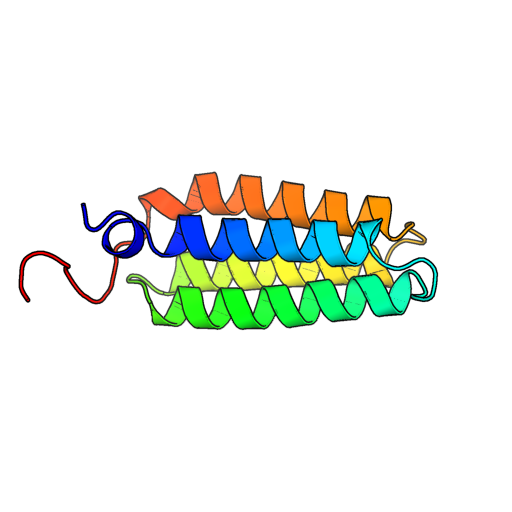A N 1
ATOM 569 C CA . PHE A 1 78 ? 4.149 7.936 -16.393 1.00 86.12 78 PHE A CA 1
ATOM 570 C C . PHE A 1 78 ? 5.087 6.768 -16.720 1.00 86.12 78 PHE A C 1
ATOM 572 O O . PHE A 1 78 ? 5.021 5.742 -16.052 1.00 86.12 78 PHE A O 1
ATOM 579 N N . GLU A 1 79 ? 5.948 6.908 -17.731 1.00 87.50 79 GLU A N 1
ATOM 580 C CA . GLU A 1 79 ? 6.961 5.903 -18.106 1.00 87.50 79 GLU A CA 1
ATOM 581 C C . GLU A 1 79 ? 8.094 5.866 -17.060 1.00 87.50 79 GLU A C 1
ATOM 583 O O . GLU A 1 79 ? 9.223 6.295 -17.303 1.00 87.50 79 GLU A O 1
ATOM 588 N N . LEU A 1 80 ? 7.761 5.444 -15.840 1.00 88.56 80 LEU A N 1
ATOM 589 C CA . LEU A 1 80 ? 8.670 5.388 -14.703 1.00 88.56 80 LEU A CA 1
ATOM 590 C C . LEU A 1 80 ? 9.244 3.985 -14.535 1.00 88.56 80 LEU A C 1
ATOM 592 O O . LEU A 1 80 ? 8.553 2.981 -14.672 1.00 88.56 80 LEU A O 1
ATOM 596 N N . THR A 1 81 ? 10.512 3.939 -14.143 1.00 90.88 81 THR A N 1
ATOM 597 C CA . THR A 1 81 ? 11.183 2.700 -13.729 1.00 90.88 81 THR A CA 1
ATOM 598 C C . THR A 1 81 ? 10.567 2.138 -12.444 1.00 90.88 81 THR A C 1
ATOM 600 O O . THR A 1 81 ? 10.049 2.903 -11.619 1.00 90.88 81 THR A O 1
ATOM 603 N N . ALA A 1 82 ? 10.711 0.833 -12.187 1.00 89.06 82 ALA A N 1
ATOM 604 C CA . ALA A 1 82 ? 10.277 0.206 -10.933 1.00 89.06 82 ALA A CA 1
ATOM 605 C C . ALA A 1 82 ? 10.789 0.968 -9.700 1.00 89.06 82 ALA A C 1
ATOM 607 O O . ALA A 1 82 ? 10.031 1.216 -8.761 1.00 89.06 82 ALA A O 1
ATOM 608 N N . VAL A 1 83 ? 12.051 1.419 -9.735 1.00 89.06 83 VAL A N 1
ATOM 609 C CA . VAL A 1 83 ? 12.683 2.220 -8.670 1.00 89.06 83 VAL A CA 1
ATOM 610 C C . VAL A 1 83 ? 11.890 3.488 -8.367 1.00 89.06 83 VAL A C 1
ATOM 612 O O . VAL A 1 83 ? 11.619 3.797 -7.204 1.00 89.06 83 VAL A O 1
ATOM 615 N N . GLN A 1 84 ? 11.476 4.211 -9.403 1.00 91.75 84 GLN A N 1
ATOM 616 C CA . GLN A 1 84 ? 10.689 5.435 -9.265 1.00 91.75 84 GLN A CA 1
ATOM 617 C C . GLN A 1 84 ? 9.249 5.154 -8.816 1.00 91.75 84 GLN A C 1
ATOM 619 O O . GLN A 1 84 ? 8.693 5.940 -8.041 1.00 91.75 84 GLN A O 1
ATOM 624 N N . ILE A 1 85 ? 8.658 4.033 -9.240 1.00 92.19 85 ILE A N 1
ATOM 625 C CA . ILE A 1 85 ? 7.324 3.601 -8.800 1.00 92.19 85 ILE A CA 1
ATOM 626 C C . ILE A 1 85 ? 7.338 3.303 -7.294 1.00 92.19 85 ILE A C 1
ATOM 628 O O . ILE A 1 85 ? 6.538 3.868 -6.541 1.00 92.19 85 ILE A O 1
ATOM 632 N N . GLY A 1 86 ? 8.289 2.486 -6.832 1.00 90.06 86 GLY A N 1
ATOM 633 C CA . GLY A 1 86 ? 8.457 2.162 -5.415 1.00 90.06 86 GLY A CA 1
ATOM 634 C C . GLY A 1 86 ? 8.772 3.388 -4.558 1.00 90.06 86 GLY A C 1
ATOM 635 O O . GLY A 1 86 ? 8.196 3.555 -3.482 1.00 90.06 86 GLY A O 1
ATOM 636 N N . ALA A 1 87 ? 9.624 4.294 -5.050 1.00 91.25 87 ALA A N 1
ATOM 637 C CA . ALA A 1 87 ? 9.923 5.550 -4.364 1.00 91.25 87 ALA A CA 1
ATOM 638 C C . ALA A 1 87 ? 8.680 6.446 -4.230 1.00 91.25 87 ALA A C 1
ATOM 640 O O . ALA A 1 87 ? 8.412 6.968 -3.145 1.00 91.25 87 ALA A O 1
ATOM 641 N N . THR A 1 88 ? 7.891 6.585 -5.300 1.00 93.25 88 THR A N 1
ATOM 642 C CA . THR A 1 88 ? 6.630 7.342 -5.282 1.00 93.25 88 THR A CA 1
ATOM 643 C C . THR A 1 88 ? 5.665 6.768 -4.251 1.00 93.25 88 THR A C 1
ATOM 645 O O . THR A 1 88 ? 5.153 7.507 -3.405 1.00 93.25 88 THR A O 1
ATOM 648 N N . GLN A 1 89 ? 5.465 5.448 -4.263 1.00 93.62 89 GLN A N 1
ATOM 649 C CA . GLN A 1 89 ? 4.615 4.769 -3.288 1.00 93.62 89 GLN A CA 1
ATOM 650 C C . GLN A 1 89 ? 5.089 5.031 -1.855 1.00 93.62 89 GLN A C 1
ATOM 652 O O . GLN A 1 89 ? 4.277 5.399 -1.001 1.00 93.62 89 GLN A O 1
ATOM 657 N N . ALA A 1 90 ? 6.390 4.888 -1.589 1.00 92.12 90 ALA A N 1
ATOM 658 C CA . ALA A 1 90 ? 6.945 5.017 -0.247 1.00 92.12 90 ALA A CA 1
ATOM 659 C C . ALA A 1 90 ? 6.807 6.449 0.288 1.00 92.12 90 ALA A C 1
ATOM 661 O O . ALA A 1 90 ? 6.394 6.639 1.434 1.00 92.12 90 ALA A O 1
ATOM 662 N N . ILE A 1 91 ? 7.086 7.457 -0.545 1.00 94.06 91 ILE A N 1
ATOM 663 C CA . ILE A 1 91 ? 6.961 8.874 -0.177 1.00 94.06 91 ILE A CA 1
ATOM 664 C C . ILE A 1 91 ? 5.502 9.227 0.118 1.00 94.06 91 ILE A C 1
ATOM 666 O O . ILE A 1 91 ? 5.215 9.813 1.165 1.00 94.06 91 ILE A O 1
ATOM 670 N N . VAL A 1 92 ? 4.572 8.839 -0.761 1.00 94.69 92 VAL A N 1
ATOM 671 C CA . VAL A 1 92 ? 3.138 9.109 -0.570 1.00 94.69 92 VAL A CA 1
ATOM 672 C C . VAL A 1 92 ? 2.624 8.406 0.686 1.00 94.69 92 VAL A C 1
ATOM 674 O O . VAL A 1 92 ? 1.967 9.036 1.519 1.00 94.69 92 VAL A O 1
ATOM 677 N N . THR A 1 93 ? 2.988 7.134 0.875 1.00 93.56 93 THR A N 1
ATOM 678 C CA . THR A 1 93 ? 2.639 6.361 2.075 1.00 93.56 93 THR A CA 1
ATOM 679 C C . THR A 1 93 ? 3.149 7.047 3.331 1.00 93.56 93 THR A C 1
ATOM 681 O O . THR A 1 93 ? 2.386 7.222 4.281 1.00 93.56 93 THR A O 1
ATOM 684 N N . ALA A 1 94 ? 4.426 7.434 3.361 1.00 92.00 94 ALA A N 1
ATOM 685 C CA . ALA A 1 94 ? 5.048 8.049 4.524 1.00 92.00 94 ALA A CA 1
ATOM 686 C C . ALA A 1 94 ? 4.384 9.388 4.865 1.00 92.00 94 ALA A C 1
ATOM 688 O O . ALA A 1 94 ? 3.983 9.594 6.013 1.00 92.00 94 ALA A O 1
ATOM 689 N N . ALA A 1 95 ? 4.198 10.258 3.869 1.00 94.81 95 ALA A N 1
ATOM 690 C CA . ALA A 1 95 ? 3.567 11.560 4.052 1.00 94.81 95 ALA A CA 1
ATOM 691 C C . ALA A 1 95 ? 2.142 11.421 4.607 1.00 94.81 95 ALA A C 1
ATOM 693 O O . ALA A 1 95 ? 1.823 11.986 5.655 1.00 94.81 95 ALA A O 1
ATOM 694 N N . LEU A 1 96 ? 1.298 10.614 3.958 1.00 93.25 96 LEU A N 1
ATOM 695 C CA . LEU A 1 96 ? -0.092 10.443 4.380 1.00 93.25 96 LEU A CA 1
ATOM 696 C C . LEU A 1 96 ? -0.199 9.725 5.722 1.00 93.25 96 LEU A C 1
ATOM 698 O O . LEU A 1 96 ? -0.985 10.135 6.570 1.00 93.25 96 LEU A O 1
ATOM 702 N N . THR A 1 97 ? 0.623 8.705 5.968 1.00 90.94 97 THR A N 1
ATOM 703 C CA . THR A 1 97 ? 0.614 7.988 7.248 1.00 90.94 97 THR A CA 1
ATOM 704 C C . THR A 1 97 ? 0.995 8.914 8.396 1.00 90.94 97 THR A C 1
ATOM 706 O O . THR A 1 97 ? 0.330 8.894 9.429 1.00 90.94 97 THR A O 1
ATOM 709 N N . LEU A 1 98 ? 2.018 9.758 8.236 1.00 90.75 98 LEU A N 1
ATOM 710 C CA . LEU A 1 98 ? 2.400 10.726 9.267 1.00 90.75 98 LEU A CA 1
ATOM 711 C C . LEU A 1 98 ? 1.292 11.753 9.532 1.00 90.75 98 LEU A C 1
ATOM 713 O O . LEU A 1 98 ? 1.059 12.093 10.692 1.00 90.75 98 LEU A O 1
ATOM 717 N N . LEU A 1 99 ? 0.577 12.182 8.490 1.00 91.38 99 LEU A N 1
ATOM 718 C CA . LEU A 1 99 ? -0.559 13.098 8.613 1.00 91.38 99 LEU A CA 1
ATOM 719 C C . LEU 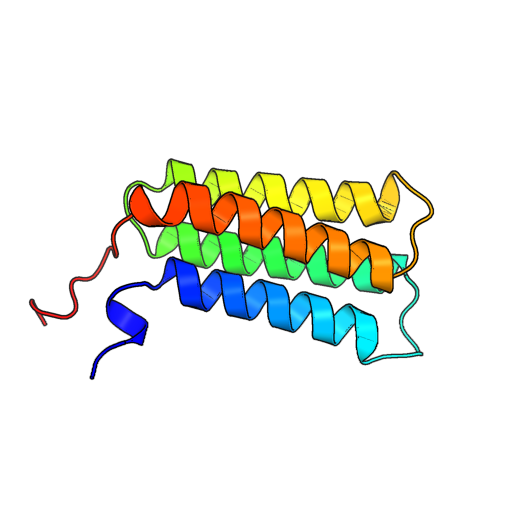A 1 99 ? -1.776 12.444 9.286 1.00 91.38 99 LEU A C 1
ATOM 721 O O . LEU A 1 99 ? -2.412 13.059 10.144 1.00 91.38 99 LEU A O 1
ATOM 725 N N . THR A 1 100 ? -2.109 11.199 8.933 1.00 88.75 100 THR A N 1
ATOM 726 C CA . THR A 1 100 ? -3.351 10.552 9.385 1.00 88.75 100 THR A CA 1
ATOM 727 C C . THR A 1 100 ? -3.192 9.692 10.633 1.00 88.75 100 THR A C 1
ATOM 729 O O . THR A 1 100 ? -4.194 9.389 11.277 1.00 88.75 100 THR A O 1
ATOM 732 N N . ARG A 1 101 ? -1.971 9.291 11.024 1.00 83.62 101 ARG A N 1
ATOM 733 C CA . ARG A 1 101 ? -1.770 8.372 12.167 1.00 83.62 101 ARG A CA 1
ATOM 734 C C . ARG A 1 101 ? -2.286 8.927 13.494 1.00 83.62 101 ARG A C 1
ATOM 736 O O . ARG A 1 101 ? -2.765 8.154 14.309 1.00 83.62 101 ARG A O 1
ATOM 743 N N . GLY A 1 102 ? -2.227 10.246 13.696 1.00 86.50 102 GLY A N 1
ATOM 744 C CA . GLY A 1 102 ? -2.757 10.898 14.901 1.00 86.50 102 GLY A CA 1
ATOM 745 C C . GLY A 1 102 ? -4.282 11.044 14.910 1.00 86.50 102 GLY A C 1
ATOM 746 O O . GLY A 1 102 ? -4.858 11.396 15.932 1.00 86.50 102 GLY A O 1
ATOM 747 N N . GLN A 1 103 ? -4.939 10.778 13.780 1.00 88.94 103 GLN A N 1
ATOM 748 C CA . GLN A 1 103 ? -6.387 10.919 13.609 1.00 88.94 103 GLN A CA 1
ATOM 749 C C . GLN A 1 103 ? -7.134 9.597 13.816 1.00 88.94 103 GLN A C 1
ATOM 751 O O . GLN A 1 103 ? -8.359 9.565 13.716 1.00 88.94 103 GLN A O 1
ATOM 756 N N . VAL A 1 104 ? -6.413 8.497 14.051 1.00 87.94 104 VAL A N 1
ATOM 757 C CA . VAL A 1 104 ? -6.972 7.146 14.146 1.00 87.94 104 VAL A CA 1
ATOM 758 C C . VAL A 1 104 ? -6.501 6.448 15.416 1.00 87.94 104 VAL A C 1
ATOM 760 O O . VAL A 1 104 ? -5.389 6.654 15.888 1.00 87.94 104 VAL A O 1
ATOM 763 N N . SER A 1 105 ? -7.360 5.606 15.978 1.00 88.75 105 SER A N 1
ATOM 764 C CA . SER A 1 105 ? -7.105 4.800 17.171 1.00 88.75 105 SER A CA 1
ATOM 765 C C . SER A 1 105 ? -7.404 3.320 16.899 1.00 88.75 105 SER A C 1
ATOM 767 O O . SER A 1 105 ? -8.276 3.017 16.077 1.00 88.75 105 SER A O 1
ATOM 769 N N . PRO A 1 106 ? -6.711 2.375 17.561 1.00 87.25 106 PRO A N 1
ATOM 770 C CA . PRO A 1 106 ? -6.979 0.944 17.404 1.00 87.25 106 PRO A CA 1
ATOM 771 C C . PRO A 1 106 ? -8.423 0.577 17.784 1.00 87.25 106 PRO A C 1
ATOM 773 O O . PRO A 1 106 ? -8.953 1.085 18.770 1.00 87.25 106 PRO A O 1
ATOM 776 N N . LYS A 1 107 ? -9.057 -0.350 17.049 1.00 83.38 107 LYS A N 1
ATOM 777 C CA . LYS A 1 107 ? -10.381 -0.897 17.421 1.00 83.38 107 LYS A CA 1
ATOM 778 C C . LYS A 1 107 ? -10.351 -1.757 18.682 1.00 83.38 107 LYS A C 1
ATOM 780 O O . LYS A 1 107 ? -11.337 -1.793 19.408 1.00 83.38 107 LYS A O 1
ATOM 785 N N . ALA A 1 108 ? -9.267 -2.498 18.893 1.00 74.31 108 ALA A N 1
ATOM 786 C CA . ALA A 1 108 ? -9.088 -3.348 20.062 1.00 74.31 108 ALA A CA 1
ATOM 787 C C . ALA A 1 108 ? -8.063 -2.698 20.992 1.00 74.31 108 ALA A C 1
ATOM 789 O O . ALA A 1 108 ? -6.894 -2.590 20.624 1.00 74.31 108 ALA A O 1
ATOM 790 N N . ASP A 1 109 ? -8.500 -2.282 22.181 1.00 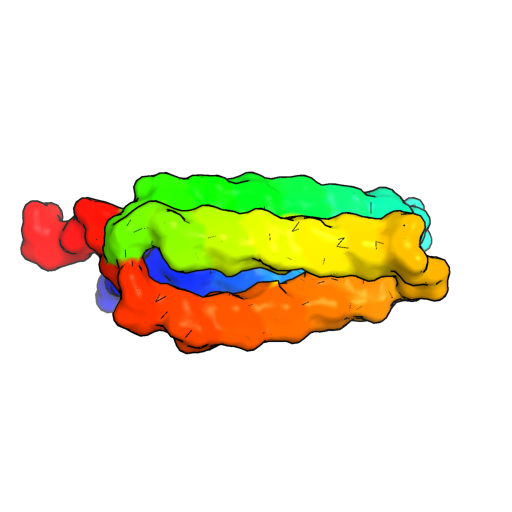63.56 109 ASP A N 1
ATOM 791 C CA . ASP A 1 109 ? -7.607 -1.748 23.208 1.00 63.56 109 ASP A CA 1
ATOM 792 C C . ASP A 1 109 ? -6.739 -2.886 23.790 1.00 63.56 109 ASP A C 1
ATOM 794 O O . ASP A 1 109 ? -7.282 -3.869 24.309 1.00 63.56 109 ASP A O 1
ATOM 798 N N . PRO A 1 110 ? -5.395 -2.802 23.724 1.00 60.38 110 PRO A N 1
ATOM 799 C CA . PRO A 1 110 ? -4.504 -3.796 24.320 1.00 60.38 110 PRO A CA 1
ATOM 800 C C . PRO A 1 110 ? -4.581 -3.900 25.852 1.00 60.38 110 PRO A C 1
ATOM 802 O O . PRO A 1 110 ? -4.010 -4.862 26.386 1.00 60.38 110 PRO A O 1
ATOM 805 N N . LEU A 1 111 ? -5.189 -2.915 26.532 1.00 59.56 111 LEU A N 1
ATOM 806 C CA . LEU A 1 111 ? -5.285 -2.802 27.995 1.00 59.56 111 LEU A CA 1
ATOM 807 C C . LEU A 1 111 ? -6.600 -3.339 28.584 1.00 59.56 111 LEU A C 1
ATOM 809 O O . LEU A 1 111 ? -6.639 -3.635 29.772 1.00 59.56 111 LEU A O 1
ATOM 813 N N . LEU A 1 112 ? -7.652 -3.489 27.773 1.00 56.41 112 LEU A N 1
ATOM 814 C CA . LEU A 1 112 ? -8.956 -4.033 28.192 1.00 56.41 112 LEU A CA 1
ATOM 815 C C . LEU A 1 112 ? -9.123 -5.523 27.823 1.00 56.41 112 LEU A C 1
ATOM 817 O O . LEU A 1 112 ? -10.244 -6.027 27.771 1.00 56.41 112 LEU A O 1
ATOM 821 N N . ARG A 1 113 ? -8.011 -6.217 27.541 1.00 51.12 113 ARG A N 1
ATOM 822 C CA . ARG A 1 113 ? -7.928 -7.671 27.326 1.00 51.12 113 ARG A CA 1
ATOM 823 C C . ARG A 1 113 ? -7.079 -8.334 28.393 1.00 51.12 113 ARG A C 1
ATOM 825 O O . ARG A 1 113 ? -5.935 -7.851 28.577 1.00 51.12 113 ARG A O 1
#

Foldseek 3Di:
DPPCQWQVLVVLLVVLLVLLVCLLPPDPPDDLLRSLVVSLVSLLVSLVVVLVFKPPSVLSVVLSVVLSVQLNCCRPVDPDHSNVSSVSSSVSSVVSSVVCSVVIGGPDDPVVD

pLDDT: mean 86.55, std 10.49, range [46.75, 97.19]